Protein AF-A0A8R1E711-F1 (afdb_monomer_lite)

Secondary structure (DSSP, 8-state):
--HHHHHHHHHHHHHHHHSPPPEEETTTTEEESS--SSS-GGGG--SHHHHHHHHHHHHHHHHHHHHHHHHHHHHHHTT--SPPHHHHHHHHHHHHHHHHHHHHHHHHHHHHHS---HHHHHHHHHHHHHHHHHHHHHHHHH-HHHHHHHHHHHS-TTHHHHHHHHHHT--

pLDDT: mean 82.98, std 12.28, range [42.81, 95.25]

Sequence (171 aa):
MSVFMTLLYLYPIHGLFFTKPAVFRPEFMSWFFDPGLGLDSSYYTNLNQPVNNAMLIVITLLLYSYLTLFILRRKVVQNSGKLSKTQKAVLLQASIICFFHSITSFLYVYMQFLYSPQWLRVVAEIGWQTCTGSACVVYLTLNRSLRTQVIKMVFPKSWKIEKRVSQVFII

Foldseek 3Di:
DPPVVVVVVVLVVCVPPPWQFFDQDPVLRATEQQNPPPDPSVVRDTVPLLVVLVVLLVVLVVVLVVVVVVVVVCCVVVVDDDDDLLVVLVNVLSVLLSVLSNLLSVLVSCVHPHDDDNVSRVSSVVSVVCNVCSVVVSCCPRPPVSVVVVCCVVPPCVVVVVVVVVVVVPD

Organism: Caenorhabditis japonica (NCBI:txid281687)

InterPro domains:
  IPR019425 7TM GPCR, serpentine receptor class t (Srt) [PF10321] (3-162)
  IPR019425 7TM GPCR, serpentine receptor class t (Srt) [PTHR23021] (2-161)

Structure (mmCIF, N/CA/C/O backbone):
data_AF-A0A8R1E711-F1
#
_entry.id   AF-A0A8R1E711-F1
#
loop_
_atom_site.group_PDB
_atom_site.id
_atom_site.type_symbol
_atom_site.label_atom_id
_atom_site.label_alt_id
_atom_site.label_comp_id
_atom_site.label_asym_id
_atom_site.label_entity_id
_atom_site.label_seq_id
_atom_site.pdbx_PDB_ins_code
_atom_site.Cartn_x
_atom_site.Cartn_y
_atom_site.Cartn_z
_atom_site.occupancy
_atom_site.B_iso_or_equiv
_atom_site.auth_seq_id
_atom_site.auth_comp_id
_atom_site.auth_asym_id
_atom_site.auth_atom_id
_atom_site.pdbx_PDB_model_num
ATOM 1 N N . MET A 1 1 ? -5.296 25.996 7.019 1.00 60.94 1 MET A N 1
ATOM 2 C CA . MET A 1 1 ? -4.862 24.590 7.194 1.00 60.94 1 MET A CA 1
ATOM 3 C C . MET A 1 1 ? -3.581 24.578 8.001 1.00 60.94 1 MET A C 1
ATOM 5 O O . MET A 1 1 ? -2.755 25.454 7.789 1.00 60.94 1 MET A O 1
ATOM 9 N N . SER A 1 2 ? -3.422 23.644 8.938 1.00 88.06 2 SER A N 1
ATOM 10 C CA . SER A 1 2 ? -2.151 23.465 9.650 1.00 88.06 2 SER A CA 1
ATOM 11 C C . SER A 1 2 ? -1.039 23.070 8.671 1.00 88.06 2 SER A C 1
ATOM 13 O O . SER A 1 2 ? -1.306 22.381 7.688 1.00 88.06 2 SER A O 1
ATOM 15 N N . VAL A 1 3 ? 0.204 23.479 8.951 1.00 88.00 3 VAL A N 1
ATOM 16 C CA . VAL A 1 3 ? 1.390 23.183 8.117 1.00 88.00 3 VAL A CA 1
ATOM 17 C C . VAL A 1 3 ? 1.481 21.692 7.777 1.00 88.00 3 VAL A C 1
ATOM 19 O O . VAL A 1 3 ? 1.705 21.326 6.628 1.00 88.00 3 VAL A O 1
ATOM 22 N N . PHE A 1 4 ? 1.206 20.829 8.756 1.00 85.62 4 PHE A N 1
ATOM 23 C CA . PHE A 1 4 ? 1.156 19.380 8.573 1.00 85.62 4 PHE A CA 1
ATOM 24 C C . PHE A 1 4 ? 0.155 18.939 7.496 1.00 85.62 4 PHE A C 1
ATOM 26 O O . PHE A 1 4 ? 0.494 18.145 6.624 1.00 85.62 4 PHE A O 1
ATOM 33 N N . MET A 1 5 ? -1.065 19.482 7.521 1.00 86.75 5 MET A N 1
ATOM 34 C CA . MET A 1 5 ? -2.083 19.139 6.529 1.00 86.75 5 MET A CA 1
ATOM 35 C C . MET A 1 5 ? -1.658 19.601 5.140 1.00 86.75 5 MET A C 1
ATOM 37 O O . MET A 1 5 ? -1.831 18.859 4.185 1.00 86.75 5 MET A O 1
ATOM 41 N N . THR A 1 6 ? -1.047 20.781 5.020 1.00 90.31 6 THR A N 1
ATOM 42 C CA . THR A 1 6 ? -0.520 21.265 3.738 1.00 90.31 6 THR A CA 1
ATOM 43 C C . THR A 1 6 ? 0.525 20.305 3.161 1.00 90.31 6 THR A C 1
ATOM 45 O O . THR A 1 6 ? 0.440 19.950 1.987 1.00 90.31 6 THR A O 1
ATOM 48 N N . LEU A 1 7 ? 1.458 19.812 3.982 1.00 88.25 7 LEU A N 1
ATOM 49 C CA . LEU A 1 7 ? 2.472 18.842 3.548 1.00 88.25 7 LEU A CA 1
ATOM 50 C C . LEU A 1 7 ? 1.857 17.520 3.058 1.00 88.25 7 LEU A C 1
ATOM 52 O O . LEU A 1 7 ? 2.322 16.971 2.059 1.00 88.25 7 LEU A O 1
ATOM 56 N N . LEU A 1 8 ? 0.784 17.046 3.705 1.00 88.50 8 LEU A N 1
ATOM 57 C CA . LEU A 1 8 ? 0.075 15.830 3.289 1.00 88.50 8 LEU A CA 1
ATOM 58 C C . LEU A 1 8 ? -0.534 15.928 1.887 1.00 88.50 8 LEU A C 1
ATOM 60 O O . LEU A 1 8 ? -0.630 14.907 1.214 1.00 88.50 8 LEU A O 1
ATOM 64 N N . TYR A 1 9 ? -0.936 17.120 1.439 1.00 89.12 9 TYR A N 1
ATOM 65 C CA . TYR A 1 9 ? -1.453 17.311 0.079 1.00 89.12 9 TYR A CA 1
ATOM 66 C C . TYR A 1 9 ? -0.347 17.589 -0.936 1.00 89.12 9 TYR A C 1
ATOM 68 O O . TYR A 1 9 ? -0.412 17.090 -2.056 1.00 89.12 9 TYR A O 1
ATOM 76 N N . LEU A 1 10 ? 0.687 18.346 -0.561 1.00 91.06 10 LEU A N 1
ATOM 77 C CA . LEU A 1 10 ? 1.778 18.679 -1.481 1.00 91.06 10 LEU A CA 1
ATOM 78 C C . LEU A 1 10 ? 2.573 17.443 -1.918 1.00 91.06 10 LEU A C 1
ATOM 80 O O . LEU A 1 10 ? 2.954 17.347 -3.083 1.00 91.06 10 LEU A O 1
ATOM 84 N N . TYR A 1 11 ? 2.787 16.480 -1.019 1.00 88.31 11 TYR A N 1
ATOM 85 C CA . TYR A 1 11 ? 3.542 15.264 -1.323 1.00 88.31 11 TYR A CA 1
ATOM 86 C C . TYR A 1 11 ? 2.937 14.404 -2.461 1.00 88.31 11 TYR A C 1
ATOM 88 O O . TYR A 1 11 ? 3.643 14.132 -3.435 1.00 88.31 11 TYR A O 1
ATOM 96 N N . PRO A 1 12 ? 1.649 14.000 -2.430 1.00 87.25 12 PRO A N 1
ATOM 97 C CA . PRO A 1 12 ? 1.041 13.263 -3.538 1.00 87.25 12 PRO A CA 1
ATOM 98 C C . PRO A 1 12 ? 0.885 14.113 -4.806 1.00 87.25 12 PRO A C 1
ATOM 100 O O . PRO A 1 12 ? 1.032 13.575 -5.900 1.00 87.25 12 PRO A O 1
ATOM 103 N N . ILE A 1 13 ? 0.654 15.430 -4.692 1.00 90.50 13 ILE A N 1
ATOM 104 C CA . ILE A 1 13 ? 0.629 16.343 -5.852 1.00 90.50 13 ILE A CA 1
ATOM 105 C C . ILE A 1 13 ? 1.984 16.331 -6.567 1.00 90.50 13 ILE A C 1
ATOM 107 O O . ILE A 1 13 ? 2.030 16.225 -7.792 1.00 90.50 13 ILE A O 1
ATOM 111 N N . HIS A 1 14 ? 3.085 16.371 -5.811 1.00 89.62 14 HIS A N 1
ATOM 112 C CA . HIS A 1 14 ? 4.423 16.227 -6.376 1.00 89.62 14 HIS A CA 1
ATOM 113 C C . HIS A 1 14 ? 4.560 14.904 -7.150 1.00 89.62 14 HIS A C 1
ATOM 115 O O . HIS A 1 14 ? 4.983 14.901 -8.304 1.00 89.62 14 HIS A O 1
ATOM 121 N N . GLY A 1 15 ? 4.136 13.788 -6.549 1.00 86.88 15 GLY A N 1
ATOM 122 C CA . GLY A 1 15 ? 4.153 12.475 -7.199 1.00 86.88 15 GLY A CA 1
ATOM 123 C C . GLY A 1 15 ? 3.362 12.427 -8.511 1.00 86.88 15 GLY A C 1
ATOM 124 O O . GLY A 1 15 ? 3.853 11.874 -9.492 1.00 86.88 15 GLY A O 1
ATOM 125 N N . LEU A 1 16 ? 2.173 13.034 -8.543 1.00 86.94 16 LEU A N 1
ATOM 126 C CA . LEU A 1 16 ? 1.270 13.009 -9.699 1.00 86.94 16 LEU A CA 1
ATOM 127 C C . LEU A 1 16 ? 1.773 13.832 -10.890 1.00 86.94 16 LEU A C 1
ATOM 129 O O . LEU A 1 16 ? 1.661 13.376 -12.024 1.00 86.94 16 LEU A O 1
ATOM 133 N N . PHE A 1 17 ? 2.292 15.038 -10.650 1.00 89.81 17 PHE A N 1
ATOM 134 C CA . PHE A 1 17 ? 2.624 15.974 -11.733 1.00 89.81 17 PHE A CA 1
ATOM 135 C C . PHE A 1 17 ? 4.111 16.009 -12.097 1.00 89.81 17 PHE A C 1
ATOM 137 O O . PHE A 1 17 ? 4.446 16.392 -13.215 1.00 89.81 17 PHE A O 1
ATOM 144 N N . PHE A 1 18 ? 5.004 15.621 -11.183 1.00 90.00 18 PHE A N 1
ATOM 145 C CA . PHE A 1 18 ? 6.449 15.823 -11.349 1.00 90.00 18 PHE A CA 1
ATOM 146 C C . PHE A 1 18 ? 7.249 14.519 -11.408 1.00 90.00 18 PHE A C 1
ATOM 148 O O . PHE A 1 18 ? 8.477 14.553 -11.474 1.00 90.00 18 PHE A O 1
ATOM 155 N N . THR A 1 19 ? 6.588 13.358 -11.398 1.00 90.12 19 THR A N 1
ATOM 156 C CA . THR A 1 19 ? 7.268 12.058 -11.483 1.00 90.12 19 THR A CA 1
ATOM 157 C C . THR A 1 19 ? 6.667 11.186 -12.582 1.00 90.12 19 THR A C 1
ATOM 159 O O . THR A 1 19 ? 5.502 11.342 -12.941 1.00 90.12 19 THR A O 1
ATOM 162 N N . LYS A 1 20 ? 7.467 10.273 -13.151 1.00 89.69 20 LYS A N 1
ATOM 163 C CA . LYS A 1 20 ? 6.999 9.377 -14.219 1.00 89.69 20 LYS A CA 1
ATOM 164 C C . LYS A 1 20 ? 5.993 8.375 -13.634 1.00 89.69 20 LYS A C 1
ATOM 166 O O . LYS A 1 20 ? 6.351 7.670 -12.686 1.00 89.69 20 LYS A O 1
ATOM 171 N N . PRO A 1 21 ? 4.757 8.295 -14.144 1.00 88.56 21 PRO A N 1
ATOM 172 C CA . PRO A 1 21 ? 3.760 7.401 -13.576 1.00 88.56 21 PRO A CA 1
ATOM 173 C C . PRO A 1 21 ? 4.091 5.941 -13.898 1.00 88.56 21 PRO A C 1
ATOM 175 O O . PRO A 1 21 ? 4.678 5.638 -14.935 1.00 88.56 21 PRO A O 1
ATOM 178 N N . ALA A 1 22 ? 3.664 5.028 -13.026 1.00 89.94 22 ALA A N 1
ATOM 179 C CA . ALA A 1 22 ? 3.496 3.641 -13.431 1.00 89.94 22 ALA A CA 1
ATOM 180 C C . ALA A 1 22 ? 2.290 3.545 -14.375 1.00 89.94 22 ALA A C 1
ATOM 182 O O . ALA A 1 22 ? 1.265 4.196 -14.156 1.00 89.94 22 ALA A O 1
ATOM 183 N N . VAL A 1 23 ? 2.406 2.723 -15.408 1.00 91.62 23 VAL A N 1
ATOM 184 C CA . VAL A 1 23 ? 1.346 2.466 -16.379 1.00 91.62 23 VAL A CA 1
ATOM 185 C C . VAL A 1 23 ? 0.845 1.038 -16.239 1.00 91.62 23 VAL A C 1
ATOM 187 O O . VAL A 1 23 ? 1.584 0.119 -15.878 1.00 91.62 23 VAL A O 1
ATOM 190 N N . PHE A 1 24 ? -0.444 0.847 -16.498 1.00 92.31 24 PHE A N 1
ATOM 191 C CA . PHE A 1 24 ? -1.038 -0.477 -16.458 1.00 92.31 24 PHE A CA 1
ATOM 192 C C . PHE A 1 24 ? -0.603 -1.282 -17.682 1.00 92.31 24 PHE A C 1
ATOM 194 O O . PHE A 1 24 ? -0.782 -0.835 -18.815 1.00 92.31 24 PHE A O 1
ATOM 201 N N . ARG A 1 25 ? -0.066 -2.481 -17.448 1.00 91.62 25 ARG A N 1
ATOM 202 C CA . ARG A 1 25 ? 0.322 -3.422 -18.499 1.00 91.62 25 ARG A CA 1
ATOM 203 C C . ARG A 1 25 ? -0.677 -4.572 -18.591 1.00 91.62 25 ARG A C 1
ATOM 205 O O . ARG A 1 25 ? -0.693 -5.412 -17.685 1.00 91.62 25 ARG A O 1
ATOM 212 N N . PRO A 1 26 ? -1.469 -4.663 -19.675 1.00 90.62 26 PRO A N 1
ATOM 213 C CA . PRO A 1 26 ? -2.455 -5.728 -19.850 1.00 90.62 26 PRO A CA 1
ATOM 214 C C . PRO A 1 26 ? -1.839 -7.129 -19.821 1.00 90.62 26 PRO A C 1
ATOM 216 O O . PRO A 1 26 ? -2.421 -8.039 -19.239 1.00 90.62 26 PRO A O 1
ATOM 219 N N . GLU A 1 27 ? -0.630 -7.297 -20.365 1.00 90.44 27 GLU A N 1
ATOM 220 C CA . GLU A 1 27 ? 0.076 -8.591 -20.385 1.00 90.44 27 GLU A CA 1
ATOM 221 C C . GLU A 1 27 ? 0.326 -9.148 -18.976 1.00 90.44 27 GLU A C 1
ATOM 223 O O . GLU A 1 27 ? 0.415 -10.360 -18.769 1.00 90.44 27 GLU A O 1
ATOM 228 N N . PHE A 1 28 ? 0.466 -8.258 -17.995 1.00 90.94 28 PHE A N 1
ATOM 229 C CA . PHE A 1 28 ? 0.775 -8.606 -16.614 1.00 90.94 28 PHE A CA 1
ATOM 230 C C . PHE A 1 28 ? -0.393 -8.375 -15.659 1.00 90.94 28 PHE A C 1
ATOM 232 O O . PHE A 1 28 ? -0.301 -8.802 -14.506 1.00 90.94 28 PHE A O 1
ATOM 239 N N . MET A 1 29 ? -1.466 -7.736 -16.139 1.00 92.25 29 MET A N 1
ATOM 240 C CA . MET A 1 29 ? -2.619 -7.282 -15.359 1.00 92.25 29 MET A CA 1
ATOM 241 C C . MET A 1 29 ? -2.205 -6.502 -14.103 1.00 92.25 29 MET A C 1
ATOM 243 O O . MET A 1 29 ? -2.780 -6.684 -13.033 1.00 92.25 29 MET A O 1
ATOM 247 N N . SER A 1 30 ? -1.157 -5.682 -14.216 1.00 93.94 30 SER A N 1
ATOM 248 C CA . SER A 1 30 ? -0.572 -4.952 -13.090 1.00 93.94 30 SER A CA 1
ATOM 249 C C . SER A 1 30 ? 0.200 -3.714 -13.566 1.00 93.94 30 SER A C 1
ATOM 251 O O . SER A 1 30 ? 0.337 -3.474 -14.769 1.00 93.94 30 SER A O 1
ATOM 253 N N . TRP A 1 31 ? 0.673 -2.902 -12.623 1.00 92.00 31 TRP A N 1
ATOM 254 C CA . TRP A 1 31 ? 1.245 -1.576 -12.860 1.00 92.00 31 TRP A CA 1
ATOM 255 C C . TRP A 1 31 ? 2.772 -1.602 -12.860 1.00 92.00 31 TRP A C 1
ATOM 257 O O . TRP A 1 31 ? 3.381 -1.917 -11.841 1.00 92.00 31 TRP A O 1
ATOM 267 N N . PHE A 1 32 ? 3.391 -1.201 -13.969 1.00 92.44 32 PHE A N 1
ATOM 268 C CA . PHE A 1 32 ? 4.847 -1.188 -14.141 1.00 92.44 32 PHE A CA 1
ATOM 269 C C . PHE A 1 32 ? 5.341 0.185 -14.597 1.00 92.44 32 PHE A C 1
ATOM 271 O O . PHE A 1 32 ? 4.578 0.966 -15.158 1.00 92.44 32 PHE A O 1
ATOM 278 N N . PHE A 1 33 ? 6.613 0.506 -14.345 1.00 92.12 33 PHE A N 1
ATOM 279 C CA . PHE A 1 33 ? 7.197 1.749 -14.877 1.00 92.12 33 PHE A CA 1
ATOM 280 C C . PHE A 1 33 ? 7.401 1.679 -16.384 1.00 92.12 33 PHE A C 1
ATOM 282 O O . PHE A 1 33 ? 7.040 2.605 -17.101 1.00 92.12 33 PHE A O 1
ATOM 289 N N . ASP A 1 34 ? 7.969 0.572 -16.851 1.00 91.62 34 ASP A N 1
ATOM 290 C CA . ASP A 1 34 ? 8.177 0.325 -18.268 1.00 91.62 34 ASP A CA 1
ATOM 291 C C . ASP A 1 34 ? 6.831 0.056 -18.961 1.00 91.62 34 ASP A C 1
ATOM 293 O O . ASP A 1 34 ? 6.157 -0.907 -18.590 1.00 91.62 34 ASP A O 1
ATOM 297 N N . PRO A 1 35 ? 6.438 0.860 -19.965 1.00 90.81 35 PRO A N 1
ATOM 298 C CA . PRO A 1 35 ? 5.210 0.669 -20.730 1.00 90.81 35 PRO A CA 1
ATOM 299 C C . PRO A 1 35 ? 5.257 -0.507 -21.717 1.00 90.81 35 PRO A C 1
ATOM 301 O O . PRO A 1 35 ? 4.226 -0.841 -22.293 1.00 90.81 35 PRO A O 1
ATOM 304 N N . GLY A 1 36 ? 6.415 -1.136 -21.941 1.00 89.06 36 GLY A N 1
ATOM 305 C CA . GLY A 1 36 ? 6.564 -2.241 -22.890 1.00 89.06 36 GLY A CA 1
ATOM 306 C C . GLY A 1 36 ? 6.665 -1.801 -24.352 1.00 89.06 36 GLY A C 1
ATOM 307 O O . GLY A 1 36 ? 6.310 -2.565 -25.243 1.00 89.06 36 GLY A O 1
ATOM 308 N N . LEU A 1 37 ? 7.163 -0.588 -24.613 1.00 90.06 37 LEU A N 1
ATOM 309 C CA . LEU A 1 37 ? 7.281 -0.016 -25.965 1.00 90.06 37 LEU A CA 1
ATOM 310 C C . LEU A 1 37 ? 8.508 -0.515 -26.755 1.00 90.06 37 LEU A C 1
ATOM 312 O O . LEU A 1 37 ? 8.782 -0.015 -27.842 1.00 90.06 37 LEU A O 1
ATOM 316 N N . GLY A 1 38 ? 9.270 -1.471 -26.212 1.00 86.62 38 GLY A N 1
ATOM 317 C CA . GLY A 1 38 ? 10.486 -2.009 -26.839 1.00 86.62 38 GLY A CA 1
ATOM 318 C C . GLY A 1 38 ? 11.718 -1.100 -26.739 1.00 86.62 38 GLY A C 1
ATOM 319 O O . GLY A 1 38 ? 12.763 -1.427 -27.294 1.00 86.62 38 GLY A O 1
ATOM 320 N N . LEU A 1 39 ? 11.605 0.027 -26.032 1.00 88.62 39 LEU A N 1
ATOM 321 C CA . LEU A 1 39 ? 12.727 0.888 -25.661 1.00 88.62 39 LEU A CA 1
ATOM 322 C C . LEU A 1 39 ? 13.387 0.385 -24.371 1.00 88.62 39 LEU A C 1
ATOM 324 O O . LEU A 1 39 ? 12.821 -0.441 -23.656 1.00 88.62 39 LEU A O 1
ATOM 328 N N . ASP A 1 40 ? 14.583 0.892 -24.066 1.00 87.50 40 ASP A N 1
ATOM 329 C CA . ASP A 1 40 ? 15.262 0.549 -22.817 1.00 87.50 40 ASP A CA 1
ATOM 330 C C . ASP A 1 40 ? 14.403 0.958 -21.604 1.00 87.50 40 ASP A C 1
ATOM 332 O O . ASP A 1 40 ? 13.973 2.106 -21.459 1.00 87.50 40 ASP A O 1
ATOM 336 N N . SER A 1 41 ? 14.160 -0.007 -20.719 1.00 84.81 41 SER A N 1
ATOM 337 C CA . SER A 1 41 ? 13.364 0.140 -19.501 1.00 84.81 41 SER A CA 1
ATOM 338 C C . SER A 1 41 ? 13.907 1.247 -18.584 1.00 84.81 41 SER A C 1
ATOM 340 O O . SER A 1 41 ? 13.141 1.919 -17.883 1.00 84.81 41 SER A O 1
ATOM 342 N N . SER A 1 42 ? 15.220 1.515 -18.646 1.00 85.81 42 SER A N 1
ATOM 343 C CA . SER A 1 42 ? 15.886 2.568 -17.867 1.00 85.81 42 SER A CA 1
ATOM 344 C C . SER A 1 42 ? 15.257 3.957 -18.071 1.00 85.81 42 SER A C 1
ATOM 346 O O . SER A 1 42 ? 15.118 4.714 -17.102 1.00 85.81 42 SER A O 1
ATOM 348 N N . TYR A 1 43 ? 14.761 4.262 -19.279 1.00 87.94 43 TYR A N 1
ATOM 349 C CA . TYR A 1 43 ? 14.116 5.539 -19.605 1.00 87.94 43 TYR A CA 1
ATOM 350 C C . TYR A 1 43 ? 12.838 5.799 -18.808 1.00 87.94 43 TYR A C 1
ATOM 352 O O . TYR A 1 43 ? 12.480 6.961 -18.587 1.00 87.94 43 TYR A O 1
ATOM 360 N N . TYR A 1 44 ? 12.170 4.753 -18.332 1.00 87.56 44 TYR A N 1
ATOM 361 C CA . TYR A 1 44 ? 10.880 4.859 -17.652 1.00 87.56 44 TYR A CA 1
ATOM 362 C C . TYR A 1 44 ? 10.982 4.742 -16.134 1.00 87.56 44 TYR A C 1
ATOM 364 O O . TYR A 1 44 ? 10.022 5.048 -15.430 1.00 87.56 44 TYR A O 1
ATOM 372 N N . THR A 1 45 ? 12.153 4.369 -15.613 1.00 84.19 45 THR A N 1
ATOM 373 C CA . THR A 1 45 ? 12.350 4.179 -14.173 1.00 84.19 45 THR A CA 1
ATOM 374 C C . THR A 1 45 ? 12.028 5.441 -13.363 1.00 84.19 45 THR A C 1
ATOM 376 O O . THR A 1 45 ? 12.422 6.563 -13.706 1.00 84.19 45 THR A O 1
ATOM 379 N N . ASN A 1 46 ? 11.297 5.245 -12.262 1.00 86.81 46 ASN A N 1
ATOM 380 C CA . ASN A 1 46 ? 10.975 6.273 -11.278 1.00 86.81 46 ASN A CA 1
ATOM 381 C C . ASN A 1 46 ? 11.256 5.745 -9.871 1.00 86.81 46 ASN A C 1
ATOM 383 O O . ASN A 1 46 ? 10.510 4.921 -9.350 1.00 86.81 46 ASN A O 1
ATOM 387 N N . LEU A 1 47 ? 12.306 6.254 -9.228 1.00 88.31 47 LEU A N 1
ATOM 388 C CA . LEU A 1 47 ? 12.673 5.837 -7.873 1.00 88.31 47 LEU A CA 1
ATOM 389 C C . LEU A 1 47 ? 11.768 6.431 -6.784 1.00 88.31 47 LEU A C 1
ATOM 391 O O . LEU A 1 47 ? 11.778 5.929 -5.663 1.00 88.31 47 LEU A O 1
ATOM 395 N N . ASN A 1 48 ? 10.937 7.432 -7.090 1.00 88.75 48 ASN A N 1
ATOM 396 C CA . ASN A 1 48 ? 10.067 8.043 -6.084 1.00 88.75 48 ASN A CA 1
ATOM 397 C C . ASN A 1 48 ? 9.043 7.048 -5.525 1.00 88.75 48 ASN A C 1
ATOM 399 O O . ASN A 1 48 ? 8.873 6.971 -4.310 1.00 88.75 48 ASN A O 1
ATOM 403 N N . GLN A 1 49 ? 8.381 6.263 -6.382 1.00 88.25 49 GLN A N 1
ATOM 404 C CA . GLN A 1 49 ? 7.379 5.299 -5.919 1.00 88.25 49 GLN A CA 1
ATOM 405 C C . GLN A 1 49 ? 8.013 4.155 -5.102 1.00 88.25 49 GLN A C 1
ATOM 407 O O . GLN A 1 49 ? 7.497 3.877 -4.017 1.00 88.25 49 GLN A O 1
ATOM 412 N N . PRO A 1 50 ? 9.115 3.502 -5.527 1.00 90.81 50 PRO A N 1
ATOM 413 C CA . PRO A 1 50 ? 9.735 2.452 -4.731 1.00 90.81 50 PRO A CA 1
ATOM 414 C C . PRO A 1 50 ? 10.269 2.964 -3.395 1.00 90.81 50 PRO A C 1
ATOM 416 O O . PRO A 1 50 ? 10.083 2.298 -2.380 1.00 90.81 50 PRO A O 1
ATOM 419 N N . VAL A 1 51 ? 10.855 4.167 -3.367 1.00 91.12 51 VAL A N 1
ATOM 420 C CA . VAL A 1 51 ? 11.298 4.809 -2.121 1.00 91.12 51 VAL A CA 1
ATOM 421 C C . VAL A 1 51 ? 10.107 5.115 -1.212 1.00 91.12 51 VAL A C 1
ATOM 423 O O . VAL A 1 51 ? 10.155 4.786 -0.029 1.00 91.12 51 VAL A O 1
ATOM 426 N N . ASN A 1 52 ? 9.011 5.666 -1.744 1.00 90.38 52 ASN A N 1
ATOM 427 C CA . ASN A 1 52 ? 7.779 5.883 -0.981 1.00 90.38 52 ASN A CA 1
ATOM 428 C C . ASN A 1 52 ? 7.243 4.576 -0.379 1.00 90.38 52 ASN A C 1
ATOM 430 O O . ASN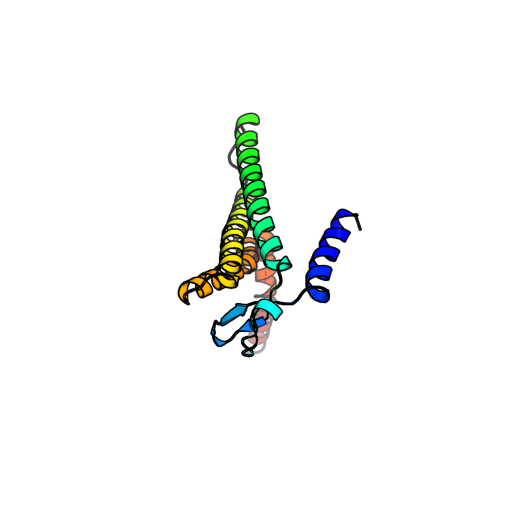 A 1 52 ? 6.968 4.511 0.818 1.00 90.38 52 ASN A O 1
ATOM 434 N N . ASN A 1 53 ? 7.148 3.518 -1.185 1.00 92.25 53 ASN A N 1
ATOM 435 C CA . ASN A 1 53 ? 6.683 2.210 -0.733 1.00 92.25 53 ASN A CA 1
ATOM 436 C C . ASN A 1 53 ? 7.614 1.608 0.333 1.00 92.25 53 ASN A C 1
ATOM 438 O O . ASN A 1 53 ? 7.131 1.063 1.323 1.00 92.25 53 ASN A O 1
ATOM 442 N N . ALA A 1 54 ? 8.933 1.747 0.183 1.00 91.69 54 ALA A N 1
ATOM 443 C CA . ALA A 1 54 ? 9.905 1.289 1.173 1.00 91.69 54 ALA A CA 1
ATOM 444 C C . ALA A 1 54 ? 9.791 2.057 2.501 1.00 91.69 54 ALA A C 1
ATOM 446 O O . ALA A 1 54 ? 9.720 1.442 3.567 1.00 91.69 54 ALA A O 1
ATOM 447 N N . MET A 1 55 ? 9.701 3.392 2.451 1.00 91.12 55 MET A N 1
ATOM 448 C CA . MET A 1 55 ? 9.470 4.222 3.640 1.00 91.12 55 MET A CA 1
ATOM 449 C C . MET A 1 55 ? 8.171 3.833 4.341 1.00 91.12 55 MET A C 1
ATOM 451 O O . MET A 1 55 ? 8.127 3.740 5.567 1.00 91.12 55 MET A O 1
ATOM 455 N N . LEU A 1 56 ? 7.121 3.557 3.570 1.00 89.88 56 LEU A N 1
ATOM 456 C CA . LEU A 1 56 ? 5.828 3.167 4.103 1.00 89.88 56 LEU A CA 1
ATOM 457 C C . LEU A 1 56 ? 5.888 1.837 4.858 1.00 89.88 56 LEU A C 1
ATOM 459 O O . LEU A 1 56 ? 5.317 1.745 5.943 1.00 89.88 56 LEU A O 1
ATOM 463 N N . ILE A 1 57 ? 6.618 0.838 4.350 1.00 91.69 57 ILE A N 1
ATOM 464 C CA . ILE A 1 57 ? 6.859 -0.429 5.064 1.00 91.69 57 ILE A CA 1
ATOM 465 C C . ILE A 1 57 ? 7.515 -0.155 6.421 1.00 91.69 57 ILE A C 1
ATOM 467 O O . ILE A 1 57 ? 7.031 -0.630 7.448 1.00 91.69 57 ILE A O 1
ATOM 471 N N . VAL A 1 58 ? 8.574 0.658 6.448 1.00 91.38 58 VAL A N 1
ATOM 472 C CA . VAL A 1 58 ? 9.295 0.987 7.688 1.00 91.38 58 VAL A CA 1
ATOM 473 C C . VAL A 1 58 ? 8.384 1.719 8.676 1.00 91.38 58 VAL A C 1
ATOM 475 O O . VAL A 1 58 ? 8.268 1.319 9.835 1.00 91.38 58 VAL A O 1
ATOM 478 N N . ILE A 1 59 ? 7.690 2.763 8.221 1.00 90.50 59 ILE A N 1
ATOM 479 C CA . ILE A 1 59 ? 6.808 3.585 9.058 1.00 90.50 59 ILE A CA 1
ATOM 480 C C . ILE A 1 59 ? 5.648 2.754 9.615 1.00 90.50 59 ILE A C 1
ATOM 482 O O . ILE A 1 59 ? 5.347 2.847 10.805 1.00 90.50 59 ILE A O 1
ATOM 486 N N . THR A 1 60 ? 5.008 1.922 8.791 1.00 89.25 60 THR A N 1
ATOM 487 C CA . THR A 1 60 ? 3.876 1.082 9.219 1.00 89.25 60 THR A CA 1
ATOM 488 C C . THR A 1 60 ? 4.300 0.031 10.240 1.00 89.25 60 THR A C 1
ATOM 490 O O . THR A 1 60 ? 3.608 -0.133 11.248 1.00 89.25 60 THR A O 1
ATOM 493 N N . LEU A 1 61 ? 5.458 -0.611 10.055 1.00 88.31 61 LEU A N 1
ATOM 494 C CA . LEU A 1 61 ? 6.021 -1.544 11.034 1.00 88.31 61 LEU A CA 1
ATOM 495 C C . LEU A 1 61 ? 6.321 -0.851 12.368 1.00 88.31 61 LEU A C 1
ATOM 497 O O . LEU A 1 61 ? 5.918 -1.353 13.421 1.00 88.31 61 LEU A O 1
ATOM 501 N N . LEU A 1 62 ? 6.974 0.315 12.343 1.00 89.62 62 LEU A N 1
ATOM 502 C CA . LEU A 1 62 ? 7.298 1.075 13.555 1.00 89.62 62 LEU A CA 1
ATOM 503 C C . LEU A 1 62 ? 6.038 1.541 14.289 1.00 89.62 62 LEU A C 1
ATOM 505 O O . LEU A 1 62 ? 5.913 1.323 15.495 1.00 89.62 62 LEU A O 1
ATOM 509 N N . LEU A 1 63 ? 5.083 2.136 13.571 1.00 87.38 63 LEU A N 1
ATOM 510 C CA . LEU A 1 63 ? 3.825 2.615 14.146 1.00 87.38 63 LEU A CA 1
ATOM 511 C C . LEU A 1 63 ? 3.009 1.474 14.748 1.00 87.38 63 LEU A C 1
ATOM 513 O O . LEU A 1 63 ? 2.494 1.614 15.856 1.00 87.38 63 LEU A O 1
ATOM 517 N N . TYR A 1 64 ? 2.904 0.340 14.055 1.00 84.00 64 TYR A N 1
ATOM 518 C CA . TYR A 1 64 ? 2.152 -0.808 14.553 1.00 84.00 64 TYR A CA 1
ATOM 519 C C . TYR A 1 64 ? 2.806 -1.435 15.791 1.00 84.00 64 TYR A C 1
ATOM 521 O O . TYR A 1 64 ? 2.122 -1.726 16.781 1.00 84.00 64 TYR A O 1
ATOM 529 N N . SER A 1 65 ? 4.135 -1.573 15.771 1.00 85.44 65 SER A N 1
ATOM 530 C CA . SER A 1 65 ? 4.919 -2.042 16.918 1.00 85.44 65 SER A CA 1
ATOM 531 C C . SER A 1 65 ? 4.726 -1.115 18.119 1.00 85.44 65 SER A C 1
ATOM 533 O O . SER A 1 65 ? 4.392 -1.570 19.214 1.00 85.44 65 SER A O 1
ATOM 535 N N . TYR A 1 66 ? 4.840 0.197 17.901 1.00 89.19 66 TYR A N 1
ATOM 536 C CA . TYR A 1 66 ? 4.612 1.215 18.923 1.00 89.19 66 TYR A CA 1
ATOM 537 C C . TYR A 1 66 ? 3.193 1.149 19.495 1.00 89.19 66 TYR A C 1
ATOM 539 O O . TYR A 1 66 ? 3.023 1.099 20.713 1.00 89.19 66 TYR A O 1
ATOM 547 N N . LEU A 1 67 ? 2.171 1.107 18.638 1.00 85.62 67 LEU A N 1
ATOM 548 C CA . LEU A 1 67 ? 0.767 1.086 19.048 1.00 85.62 67 LEU A CA 1
ATOM 549 C C . LEU A 1 67 ? 0.450 -0.161 19.885 1.00 85.62 67 LEU A C 1
ATOM 551 O O . LEU A 1 67 ? -0.209 -0.069 20.923 1.00 85.62 67 LEU A O 1
ATOM 555 N N . THR A 1 68 ? 0.961 -1.320 19.467 1.00 82.31 68 THR A N 1
ATOM 556 C CA . THR A 1 68 ? 0.782 -2.585 20.186 1.00 82.31 68 THR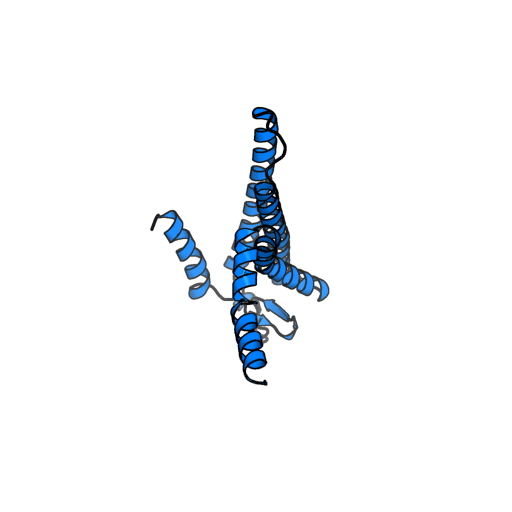 A CA 1
ATOM 557 C C . THR A 1 68 ? 1.441 -2.525 21.562 1.00 82.31 68 THR A C 1
ATOM 559 O O . THR A 1 68 ? 0.790 -2.814 22.570 1.00 82.31 68 THR A O 1
ATOM 562 N N . LEU A 1 69 ? 2.694 -2.070 21.636 1.00 87.31 69 LEU A N 1
ATOM 563 C CA . LEU A 1 69 ? 3.408 -1.896 22.903 1.00 87.31 69 LEU A CA 1
ATOM 564 C C . LEU A 1 69 ? 2.717 -0.881 23.818 1.00 87.31 69 LEU A C 1
ATOM 566 O O . LEU A 1 69 ? 2.581 -1.122 25.016 1.00 87.31 69 LEU A O 1
ATOM 570 N N . PHE A 1 70 ? 2.236 0.232 23.269 1.00 86.12 70 PHE A N 1
ATOM 571 C CA . PHE A 1 70 ? 1.511 1.256 24.014 1.00 86.12 70 PHE A CA 1
ATOM 572 C C . PHE A 1 70 ? 0.222 0.706 24.639 1.00 86.12 70 PHE A C 1
ATOM 574 O O . PHE A 1 70 ? -0.052 0.948 25.817 1.00 86.12 70 PHE A O 1
ATOM 581 N N . ILE A 1 71 ? -0.549 -0.085 23.888 1.00 82.94 71 ILE A N 1
ATOM 582 C CA . ILE A 1 71 ? -1.771 -0.728 24.388 1.00 82.94 71 ILE A CA 1
ATOM 583 C C . ILE A 1 71 ? -1.448 -1.763 25.473 1.00 82.94 71 ILE A C 1
ATOM 585 O O . ILE A 1 71 ? -2.143 -1.813 26.491 1.00 82.94 71 ILE A O 1
ATOM 589 N N . LEU A 1 72 ? -0.398 -2.569 25.289 1.00 82.19 72 LEU A N 1
ATOM 590 C CA . LEU A 1 72 ? 0.050 -3.541 26.292 1.00 82.19 72 LEU A CA 1
ATOM 591 C C . LEU A 1 72 ? 0.496 -2.847 27.584 1.00 82.19 72 LEU A C 1
ATOM 593 O O . LEU A 1 72 ? 0.035 -3.216 28.664 1.00 82.19 72 LEU A O 1
ATOM 597 N N . ARG A 1 73 ? 1.309 -1.790 27.482 1.00 84.25 73 ARG A N 1
ATOM 598 C CA . ARG A 1 73 ? 1.752 -0.994 28.637 1.00 84.25 73 ARG A CA 1
ATOM 599 C C . ARG A 1 73 ? 0.578 -0.362 29.378 1.00 84.25 73 ARG A C 1
ATOM 601 O O . ARG A 1 73 ? 0.526 -0.439 30.600 1.00 84.25 73 ARG A O 1
ATOM 608 N N . ARG A 1 74 ? -0.399 0.210 28.666 1.00 81.31 74 ARG A N 1
ATOM 609 C CA . ARG A 1 74 ? -1.592 0.797 29.302 1.00 81.31 74 ARG A CA 1
ATOM 610 C C . ARG A 1 74 ? -2.445 -0.228 30.046 1.00 81.31 74 ARG A C 1
ATOM 612 O O . ARG A 1 74 ? -2.962 0.102 31.112 1.00 81.31 74 ARG A O 1
ATOM 619 N N . LYS A 1 75 ? -2.559 -1.459 29.538 1.00 76.50 75 LYS A N 1
ATOM 620 C CA . LYS A 1 75 ? -3.243 -2.545 30.261 1.00 76.50 75 LYS A CA 1
ATOM 621 C C . LYS A 1 75 ? -2.553 -2.871 31.582 1.00 76.50 75 LYS A C 1
ATOM 623 O O . LYS A 1 75 ? -3.234 -2.957 32.596 1.00 76.50 75 LYS A O 1
ATOM 628 N N . VAL A 1 76 ? -1.225 -3.013 31.556 1.00 78.25 76 VAL A N 1
ATOM 629 C CA . VAL A 1 76 ? -0.421 -3.326 32.749 1.00 78.25 76 VAL A CA 1
ATOM 630 C C . VAL A 1 76 ? -0.508 -2.194 33.775 1.00 78.25 76 VAL A C 1
ATOM 632 O O . VAL A 1 76 ? -0.806 -2.449 34.935 1.00 78.25 76 VAL A O 1
ATOM 635 N N . VAL A 1 77 ? -0.312 -0.942 33.348 1.00 79.69 77 VAL A N 1
ATOM 636 C CA . VAL A 1 77 ? -0.270 0.221 34.254 1.00 79.69 77 VAL A CA 1
ATOM 637 C C . VAL A 1 77 ? -1.632 0.533 34.872 1.00 79.69 77 VAL A C 1
ATOM 639 O O . VAL A 1 77 ? -1.706 0.838 36.055 1.00 79.69 77 VAL A O 1
ATOM 642 N N . GLN A 1 78 ? -2.718 0.485 34.096 1.00 75.69 78 GLN A N 1
ATOM 643 C CA . GLN A 1 78 ? -4.033 0.900 34.599 1.00 75.69 78 GLN A CA 1
ATOM 644 C C . GLN A 1 78 ? -4.839 -0.231 35.247 1.00 75.69 78 GLN A C 1
ATOM 646 O O . GLN A 1 78 ? -6.007 -0.016 35.561 1.00 75.69 78 GLN A O 1
ATOM 651 N N . ASN A 1 79 ? -4.260 -1.435 35.375 1.00 68.75 79 ASN A N 1
ATOM 652 C CA . ASN A 1 79 ? -4.959 -2.673 35.750 1.00 68.75 79 ASN A CA 1
ATOM 653 C C . ASN A 1 79 ? -6.331 -2.795 35.048 1.00 68.75 79 ASN A C 1
ATOM 655 O O . ASN A 1 79 ? -7.337 -3.230 35.610 1.00 68.75 79 ASN A O 1
ATOM 659 N N . SER A 1 80 ? -6.387 -2.267 33.822 1.00 60.47 80 SER A N 1
ATOM 660 C CA . SER A 1 80 ? -7.634 -1.916 33.162 1.00 60.47 80 SER A CA 1
ATOM 661 C C . SER A 1 80 ? -8.171 -3.150 32.457 1.00 60.47 80 SER A C 1
ATOM 663 O O . SER A 1 80 ? -7.437 -3.882 31.787 1.00 60.47 80 SER A O 1
ATOM 665 N N . GLY A 1 81 ? -9.468 -3.405 32.642 1.00 68.62 81 GLY A N 1
ATOM 666 C CA . GLY A 1 81 ? -10.160 -4.550 32.060 1.00 68.62 81 GLY A CA 1
ATOM 667 C C . GLY A 1 81 ? -10.097 -4.606 30.524 1.00 68.62 81 GLY A C 1
ATOM 668 O O . GLY A 1 81 ? -9.468 -3.798 29.840 1.00 68.62 81 GLY A O 1
ATOM 669 N N . LYS A 1 82 ? -10.769 -5.604 29.940 1.00 71.44 82 LYS A N 1
ATOM 670 C CA . LYS A 1 82 ? -10.764 -5.869 28.487 1.00 71.44 82 LYS A CA 1
ATOM 671 C C . LYS A 1 82 ? -11.079 -4.594 27.672 1.00 71.44 82 LYS A C 1
ATOM 673 O O . LYS A 1 82 ? -12.067 -3.923 27.942 1.00 71.44 82 LYS A O 1
ATOM 678 N N . LEU A 1 83 ? -10.292 -4.335 26.615 1.00 74.62 83 LEU A N 1
ATOM 679 C CA . LEU A 1 83 ? -10.552 -3.280 25.613 1.00 74.62 83 LEU A CA 1
ATOM 680 C C . LEU A 1 83 ? -12.016 -3.293 25.144 1.00 74.62 83 LEU A C 1
ATOM 682 O O . LEU A 1 83 ? -12.587 -4.377 24.947 1.00 74.62 83 LEU A O 1
ATOM 686 N N . SER A 1 84 ? -12.584 -2.109 24.891 1.00 80.69 84 SER A N 1
ATOM 687 C CA . SER A 1 84 ? -13.951 -2.001 24.376 1.00 80.69 84 SER A CA 1
ATOM 688 C C . SER A 1 84 ? -14.077 -2.695 23.016 1.00 80.69 84 SER A C 1
ATOM 690 O O . SER A 1 84 ? -13.107 -2.818 22.261 1.00 80.69 84 SER A O 1
ATOM 692 N N . LYS A 1 85 ? -15.286 -3.161 22.679 1.00 77.12 85 LYS A N 1
ATOM 693 C CA . LYS A 1 85 ? -15.550 -3.817 21.385 1.00 77.12 85 LYS A CA 1
ATOM 694 C C . LYS A 1 85 ? -15.135 -2.919 20.212 1.00 77.12 85 LYS A C 1
ATOM 696 O O . LYS A 1 85 ? -14.492 -3.394 19.283 1.00 77.12 85 LYS A O 1
ATOM 701 N N . THR A 1 86 ? -15.422 -1.622 20.312 1.00 76.56 86 THR A N 1
ATOM 702 C CA . THR A 1 86 ? -15.056 -0.614 19.310 1.00 76.56 86 THR A CA 1
ATOM 703 C C . THR A 1 86 ? -13.545 -0.416 19.207 1.00 76.56 86 THR A C 1
ATOM 705 O O . THR A 1 86 ? -13.013 -0.373 18.105 1.00 76.56 86 THR A O 1
ATOM 708 N N . GLN A 1 87 ? -12.825 -0.354 20.330 1.00 78.56 87 GLN A N 1
ATOM 709 C CA . GLN A 1 87 ? -11.363 -0.219 20.306 1.00 78.56 87 GLN A CA 1
ATOM 710 C C . GLN A 1 87 ? -10.690 -1.433 19.660 1.00 78.56 87 GLN A C 1
ATOM 712 O O . GLN A 1 87 ? -9.789 -1.268 18.845 1.00 78.56 87 GLN A O 1
ATOM 717 N N . LYS A 1 88 ? -11.148 -2.650 19.984 1.00 78.69 88 LYS A N 1
ATOM 718 C CA . LYS A 1 88 ? -10.641 -3.883 19.358 1.00 78.69 88 LYS A CA 1
ATOM 719 C C . LYS A 1 88 ? -10.910 -3.911 17.856 1.00 78.69 88 LYS A C 1
ATOM 721 O O . LYS A 1 88 ? -10.034 -4.304 17.100 1.00 78.69 88 LYS A O 1
ATOM 726 N N . ALA A 1 89 ? -12.101 -3.483 17.446 1.00 79.56 89 ALA A N 1
ATOM 727 C CA . ALA A 1 89 ? -12.501 -3.390 16.048 1.00 79.56 89 ALA A CA 1
ATOM 728 C C . ALA A 1 89 ? -11.592 -2.448 15.245 1.00 79.56 89 ALA A C 1
ATOM 730 O O . ALA A 1 89 ? -11.038 -2.853 14.228 1.00 79.56 89 ALA A O 1
ATOM 731 N N . VAL A 1 90 ? -11.396 -1.221 15.736 1.00 80.19 90 VAL A N 1
ATOM 732 C CA . VAL A 1 90 ? -10.540 -0.215 15.084 1.00 80.19 90 VAL A CA 1
ATOM 733 C C . VAL A 1 90 ? -9.081 -0.669 15.054 1.00 80.19 90 VAL A C 1
ATOM 735 O O . VAL A 1 90 ? -8.408 -0.517 14.038 1.00 80.19 90 VAL A O 1
ATOM 738 N N . LEU A 1 91 ? -8.597 -1.276 16.141 1.00 81.19 91 LEU A N 1
ATOM 739 C CA . LEU A 1 91 ? -7.246 -1.826 16.194 1.00 81.19 91 LEU A CA 1
ATOM 740 C C . LEU A 1 91 ? -7.057 -2.943 15.163 1.00 81.19 91 LEU A C 1
ATOM 742 O O . LEU A 1 91 ? -6.099 -2.905 14.398 1.00 81.19 91 LEU A O 1
ATOM 746 N N . LEU A 1 92 ? -7.973 -3.915 15.114 1.00 79.44 92 LEU A N 1
ATOM 747 C CA . LEU A 1 92 ? -7.917 -5.024 14.161 1.00 79.44 92 LEU A CA 1
ATOM 748 C C . LEU A 1 92 ? -7.979 -4.521 12.713 1.00 79.44 92 LEU A C 1
ATOM 750 O O . LEU A 1 92 ? -7.210 -4.985 11.880 1.00 79.44 92 LEU A O 1
ATOM 754 N N . GLN A 1 93 ? -8.831 -3.535 12.429 1.00 83.94 93 GLN A N 1
ATOM 755 C CA . GLN A 1 93 ? -8.912 -2.890 11.118 1.00 83.94 93 GLN A CA 1
ATOM 756 C C . GLN A 1 93 ? -7.579 -2.284 10.697 1.00 83.94 93 GLN A C 1
ATOM 758 O O . GLN A 1 93 ? -7.074 -2.602 9.624 1.00 83.94 93 GLN A O 1
ATOM 763 N N . ALA A 1 94 ? -7.013 -1.421 11.543 1.00 83.44 94 ALA A N 1
ATOM 764 C CA . ALA A 1 94 ? -5.737 -0.780 11.263 1.00 83.44 94 ALA A CA 1
ATOM 765 C C . ALA A 1 94 ? -4.623 -1.824 11.094 1.00 83.44 94 ALA A C 1
ATOM 767 O O . ALA A 1 94 ? -3.789 -1.684 10.208 1.00 83.44 94 ALA A O 1
ATOM 768 N N . SER A 1 95 ? -4.656 -2.903 11.883 1.00 83.31 95 SER A N 1
ATOM 769 C CA . SER A 1 95 ? -3.698 -4.013 11.785 1.00 83.31 95 SER A CA 1
ATOM 770 C C . SER A 1 95 ? -3.782 -4.718 10.432 1.00 83.31 95 SER A C 1
ATOM 772 O O . SER A 1 95 ? -2.758 -4.918 9.787 1.00 83.31 95 SER A O 1
ATOM 774 N N . ILE A 1 96 ? -4.996 -5.062 9.987 1.00 83.88 96 ILE A N 1
ATOM 775 C CA . ILE A 1 96 ? -5.240 -5.715 8.694 1.00 83.88 96 ILE A CA 1
ATOM 776 C C . ILE A 1 96 ? -4.785 -4.802 7.552 1.00 83.88 96 ILE A C 1
ATOM 778 O O . ILE A 1 96 ? -4.028 -5.248 6.694 1.00 83.88 96 ILE A O 1
ATOM 782 N N . ILE A 1 97 ? -5.191 -3.526 7.569 1.00 87.44 97 ILE A N 1
ATOM 783 C CA . ILE A 1 97 ? -4.792 -2.543 6.552 1.00 87.44 97 ILE A CA 1
ATOM 784 C C . ILE A 1 97 ? -3.272 -2.452 6.484 1.00 87.44 97 ILE A C 1
ATOM 786 O O . ILE A 1 97 ? -2.710 -2.679 5.422 1.00 87.44 97 ILE A O 1
ATOM 790 N N . CYS A 1 98 ? -2.603 -2.166 7.603 1.00 88.38 98 CYS A N 1
ATOM 791 C CA . CYS A 1 98 ? -1.153 -2.001 7.620 1.00 88.38 98 CYS A CA 1
ATOM 792 C C . CYS A 1 98 ? -0.430 -3.270 7.161 1.00 88.38 98 CYS A C 1
ATOM 794 O O . CYS A 1 98 ? 0.476 -3.172 6.347 1.00 88.38 98 CYS A O 1
ATOM 796 N N . PHE A 1 99 ? -0.853 -4.452 7.617 1.00 87.44 99 PHE A N 1
ATOM 797 C CA . PHE A 1 99 ? -0.235 -5.723 7.237 1.00 87.44 99 PHE A CA 1
ATOM 798 C C . PHE A 1 99 ? -0.294 -5.977 5.727 1.00 87.44 99 PHE A C 1
ATOM 800 O O . PHE A 1 99 ? 0.742 -6.182 5.091 1.00 87.44 99 PHE A O 1
ATOM 807 N N . PHE A 1 100 ? -1.494 -5.920 5.137 1.00 89.38 100 PHE A N 1
ATOM 808 C CA . PHE A 1 100 ? -1.642 -6.109 3.695 1.00 89.38 100 PHE A CA 1
ATOM 809 C C . PHE A 1 100 ? -0.946 -4.996 2.915 1.00 89.38 100 PHE A C 1
ATOM 811 O O . PHE A 1 100 ? -0.383 -5.269 1.856 1.00 89.38 100 PHE A O 1
ATOM 818 N N . HIS A 1 101 ? -0.921 -3.769 3.438 1.00 89.88 101 HIS A N 1
ATOM 819 C CA . HIS A 1 101 ? -0.294 -2.645 2.758 1.00 89.88 101 HIS A CA 1
ATOM 820 C C . HIS A 1 101 ? 1.225 -2.791 2.736 1.00 89.88 101 HIS A C 1
ATOM 822 O O . HIS A 1 101 ? 1.816 -2.635 1.676 1.00 89.88 101 HIS A O 1
ATOM 828 N N . SER A 1 102 ? 1.857 -3.185 3.847 1.00 91.19 102 SER A N 1
ATOM 829 C CA . SER A 1 102 ? 3.297 -3.459 3.885 1.00 91.19 102 SER A CA 1
ATOM 830 C C . SER A 1 102 ? 3.681 -4.592 2.926 1.00 91.19 102 SER A C 1
ATOM 832 O O . SER A 1 102 ? 4.647 -4.449 2.178 1.00 91.19 102 SER A O 1
ATOM 834 N N . ILE A 1 103 ? 2.913 -5.692 2.899 1.00 91.56 103 ILE A N 1
ATOM 835 C CA . ILE A 1 103 ? 3.144 -6.805 1.959 1.00 91.56 103 ILE A CA 1
ATOM 836 C C . ILE A 1 103 ? 3.018 -6.320 0.517 1.00 91.56 103 ILE A C 1
ATOM 838 O O . ILE A 1 103 ? 3.900 -6.563 -0.300 1.00 91.56 103 ILE A O 1
ATOM 842 N N . THR A 1 104 ? 1.944 -5.600 0.212 1.00 93.25 104 THR A N 1
ATOM 843 C CA . THR A 1 104 ? 1.688 -5.054 -1.123 1.00 93.25 104 THR A CA 1
ATOM 844 C C . THR A 1 104 ? 2.817 -4.119 -1.545 1.00 93.25 104 THR A C 1
ATOM 846 O O . THR A 1 104 ? 3.413 -4.321 -2.596 1.00 93.25 104 THR A O 1
ATOM 849 N N . SER A 1 105 ? 3.184 -3.143 -0.710 1.00 93.81 105 SER A N 1
ATOM 850 C CA . SER A 1 105 ? 4.290 -2.220 -0.974 1.00 93.81 105 SER A CA 1
ATOM 851 C C . SER A 1 105 ? 5.594 -2.961 -1.264 1.00 93.81 105 SER A C 1
ATOM 853 O O . SER A 1 105 ? 6.294 -2.587 -2.204 1.00 93.81 105 SER A O 1
ATOM 855 N N . PHE A 1 106 ? 5.899 -4.024 -0.513 1.00 93.69 106 PHE A N 1
ATOM 856 C CA . PHE A 1 106 ? 7.082 -4.849 -0.752 1.00 93.69 106 PHE A CA 1
ATOM 857 C C . PHE A 1 106 ? 7.013 -5.559 -2.107 1.00 93.69 106 PHE A C 1
ATOM 859 O O . PHE A 1 106 ? 7.959 -5.472 -2.887 1.00 93.69 106 PHE A O 1
ATOM 866 N N . LEU A 1 107 ? 5.890 -6.211 -2.416 1.00 95.25 107 LEU A N 1
ATOM 867 C CA . LEU A 1 107 ? 5.700 -6.923 -3.680 1.00 95.25 107 LEU A CA 1
ATOM 868 C C . LEU A 1 107 ? 5.766 -5.984 -4.892 1.00 95.25 107 LEU A C 1
ATOM 870 O O . LEU A 1 107 ? 6.393 -6.331 -5.890 1.00 95.25 107 LEU A O 1
ATOM 874 N N . TYR A 1 108 ? 5.200 -4.779 -4.789 1.00 92.81 108 TYR A N 1
ATOM 875 C CA . TYR A 1 108 ? 5.300 -3.763 -5.839 1.00 92.81 108 TYR A CA 1
ATOM 876 C C . TYR A 1 108 ? 6.731 -3.251 -6.020 1.00 92.81 108 TYR A C 1
ATOM 878 O O . TYR A 1 108 ? 7.133 -2.985 -7.144 1.00 92.81 108 TYR A O 1
ATOM 886 N N . VAL A 1 109 ? 7.524 -3.110 -4.954 1.00 93.31 109 VAL A N 1
ATOM 887 C CA . VAL A 1 109 ? 8.952 -2.775 -5.101 1.00 93.31 109 VAL A CA 1
ATOM 888 C C . VAL A 1 109 ? 9.691 -3.933 -5.767 1.00 93.31 109 VAL A C 1
ATOM 890 O O . VAL A 1 109 ? 10.410 -3.715 -6.736 1.00 93.31 109 VAL A O 1
ATOM 893 N N . TYR A 1 110 ? 9.475 -5.160 -5.292 1.00 93.44 110 TYR A N 1
ATOM 894 C CA . TYR A 1 110 ? 10.092 -6.366 -5.839 1.00 93.44 110 TYR A CA 1
ATOM 895 C C . TYR A 1 110 ? 9.837 -6.503 -7.343 1.00 93.44 110 TYR A C 1
ATOM 897 O O . TYR A 1 110 ? 10.783 -6.655 -8.114 1.00 93.44 110 TYR A O 1
ATOM 905 N N . MET A 1 111 ? 8.578 -6.390 -7.773 1.00 92.88 111 MET A N 1
ATOM 906 C CA . MET A 1 111 ? 8.206 -6.653 -9.163 1.00 92.88 111 MET A CA 1
ATOM 907 C C . MET A 1 111 ? 8.737 -5.626 -10.159 1.00 92.88 111 MET A C 1
ATOM 909 O O . MET A 1 111 ? 8.835 -5.933 -11.342 1.00 92.88 111 MET A O 1
ATOM 913 N N . GLN A 1 112 ? 9.105 -4.430 -9.695 1.00 91.44 112 GLN A N 1
ATOM 914 C CA . GLN A 1 112 ? 9.678 -3.399 -10.559 1.00 91.44 112 GLN A CA 1
ATOM 915 C C . GLN A 1 112 ? 11.147 -3.665 -10.903 1.00 91.44 112 GLN A C 1
ATOM 917 O O . GLN A 1 112 ? 11.636 -3.129 -11.893 1.00 91.44 112 GLN A O 1
ATOM 922 N N . PHE A 1 113 ? 11.852 -4.477 -10.109 1.00 89.25 113 PHE A N 1
ATOM 923 C CA . PHE A 1 113 ? 13.289 -4.723 -10.286 1.00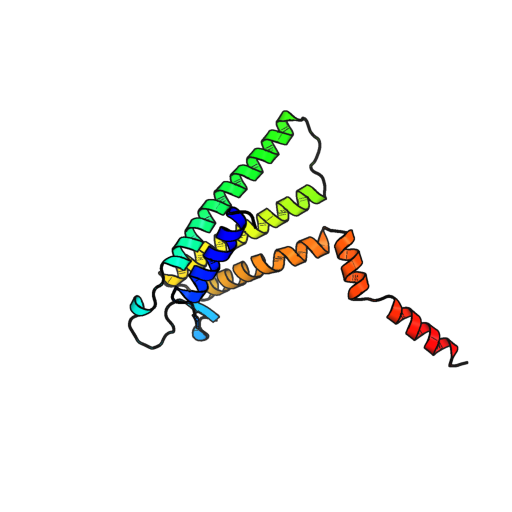 89.25 113 PHE A CA 1
ATOM 924 C C . PHE A 1 113 ? 13.638 -6.189 -10.542 1.00 89.25 113 PHE A C 1
ATOM 926 O O . PHE A 1 113 ? 14.708 -6.477 -11.075 1.00 89.25 113 PHE A O 1
ATOM 933 N N . LEU A 1 114 ? 12.768 -7.120 -10.152 1.00 91.25 114 LEU A N 1
ATOM 934 C CA . LEU A 1 114 ? 13.017 -8.554 -10.226 1.00 91.25 114 LEU A CA 1
ATOM 935 C C . LEU A 1 114 ? 11.912 -9.268 -11.000 1.00 91.25 114 LEU A C 1
ATOM 937 O O . LEU A 1 114 ? 10.739 -8.880 -10.981 1.00 91.25 114 LEU A O 1
ATOM 941 N N . TYR A 1 115 ? 12.297 -10.364 -11.658 1.00 91.50 115 TYR A N 1
ATOM 942 C CA . TYR A 1 115 ? 11.350 -11.225 -12.355 1.00 91.50 115 TYR A CA 1
ATOM 943 C C . TYR A 1 115 ? 10.255 -11.698 -11.396 1.00 91.50 115 TYR A C 1
ATOM 945 O O . TYR A 1 115 ? 10.532 -12.261 -10.339 1.00 91.50 115 TYR A O 1
ATOM 953 N N . SER A 1 116 ? 9.003 -11.488 -11.797 1.00 92.31 116 SER A N 1
ATOM 954 C CA . SER A 1 116 ? 7.835 -11.797 -10.980 1.00 92.31 116 SER A CA 1
ATOM 955 C C . SER A 1 116 ? 6.911 -12.771 -11.703 1.00 92.31 116 SER A C 1
ATOM 957 O O . SER A 1 116 ? 6.337 -12.406 -12.735 1.00 92.31 116 SER A O 1
ATOM 959 N N . PRO A 1 117 ? 6.718 -13.993 -11.177 1.00 94.12 117 PRO A N 1
ATOM 960 C CA . PRO A 1 117 ? 5.767 -14.935 -11.750 1.00 94.12 117 PRO A CA 1
ATOM 961 C C . PRO A 1 117 ? 4.327 -14.427 -11.583 1.00 94.12 117 PRO A C 1
ATOM 963 O O . PRO A 1 117 ? 4.022 -13.624 -10.699 1.00 94.12 117 PRO A O 1
ATOM 966 N N . GLN A 1 118 ? 3.411 -14.928 -12.415 1.00 93.88 118 GLN A N 1
ATOM 967 C CA . GLN A 1 118 ? 2.023 -14.455 -12.460 1.00 93.88 118 GLN A CA 1
ATOM 968 C C . GLN A 1 118 ? 1.310 -14.519 -11.103 1.00 93.88 118 GLN A C 1
ATOM 970 O O . GLN A 1 118 ? 0.629 -13.565 -10.735 1.00 93.88 118 GLN A O 1
ATOM 975 N N . TRP A 1 119 ? 1.493 -15.603 -10.343 1.00 94.69 119 TRP A N 1
ATOM 976 C CA . TRP A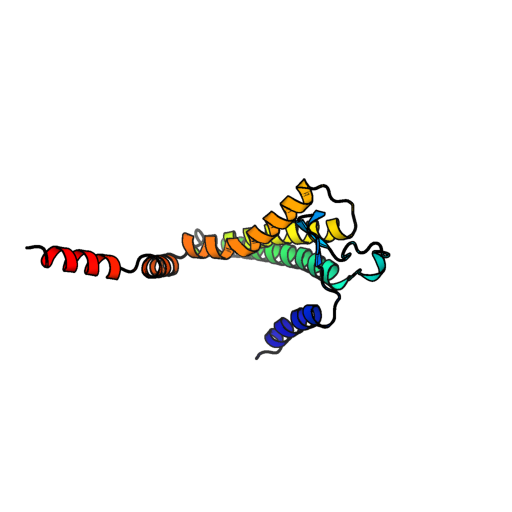 1 119 ? 0.856 -15.759 -9.033 1.00 94.69 119 TRP A CA 1
ATOM 977 C C . TRP A 1 119 ? 1.268 -14.648 -8.056 1.00 94.69 119 TRP A C 1
ATOM 979 O O . TRP A 1 119 ? 0.435 -14.167 -7.295 1.00 94.69 119 TRP A O 1
ATOM 989 N N . LEU A 1 120 ? 2.525 -14.191 -8.117 1.00 94.94 120 LEU A N 1
ATOM 990 C CA . LEU A 1 120 ? 3.046 -13.154 -7.229 1.00 94.94 120 LEU A CA 1
ATOM 991 C C . LEU A 1 120 ? 2.402 -11.798 -7.531 1.00 94.94 120 LEU A C 1
ATOM 993 O O . LEU A 1 120 ? 2.000 -11.085 -6.613 1.00 94.94 120 LEU A O 1
ATOM 997 N N . ARG A 1 121 ? 2.241 -11.474 -8.820 1.00 94.69 121 ARG A N 1
ATOM 998 C CA . ARG A 1 121 ? 1.553 -10.250 -9.262 1.00 94.69 121 ARG A CA 1
ATOM 999 C C . ARG A 1 121 ? 0.089 -10.244 -8.834 1.00 94.69 121 ARG A C 1
ATOM 1001 O O . ARG A 1 121 ? -0.393 -9.245 -8.319 1.00 94.69 121 ARG A O 1
ATOM 1008 N N . VAL A 1 122 ? -0.599 -11.379 -8.968 1.00 94.75 122 VAL A N 1
ATOM 1009 C CA . VAL A 1 122 ? -1.992 -11.523 -8.513 1.00 94.75 122 VAL A CA 1
ATOM 1010 C C . VAL A 1 122 ? -2.102 -11.303 -7.002 1.00 94.75 122 VAL A C 1
ATOM 1012 O O . VAL A 1 122 ? -3.002 -10.599 -6.553 1.00 94.75 122 VAL A O 1
ATOM 1015 N N . VAL A 1 123 ? -1.171 -11.844 -6.210 1.00 94.25 123 VAL A N 1
ATOM 1016 C CA . VAL A 1 123 ? -1.132 -11.599 -4.759 1.00 94.25 123 VAL A CA 1
ATOM 1017 C C . VAL A 1 123 ? -0.921 -10.114 -4.446 1.00 94.25 123 VAL A C 1
ATOM 1019 O O . VAL A 1 123 ? -1.583 -9.598 -3.546 1.00 94.25 123 VAL A O 1
ATOM 1022 N N . ALA A 1 124 ? -0.056 -9.415 -5.189 1.00 94.25 124 ALA A N 1
ATOM 1023 C CA . ALA A 1 124 ? 0.160 -7.978 -5.017 1.00 94.25 124 ALA A CA 1
ATOM 1024 C C . ALA A 1 124 ? -1.123 -7.168 -5.281 1.00 94.25 124 ALA A C 1
ATOM 1026 O O . ALA A 1 124 ? -1.511 -6.341 -4.455 1.00 94.25 124 ALA A O 1
ATOM 1027 N N . GLU A 1 125 ? -1.828 -7.457 -6.377 1.00 93.44 125 GLU A N 1
ATOM 1028 C CA . GLU A 1 125 ? -3.089 -6.790 -6.727 1.00 93.44 125 GLU A CA 1
ATOM 1029 C C . GLU A 1 125 ? -4.206 -7.088 -5.710 1.00 93.44 125 GLU A C 1
ATOM 1031 O O . GLU A 1 125 ? -4.915 -6.180 -5.270 1.00 93.44 125 GLU A O 1
ATOM 1036 N N . ILE A 1 126 ? -4.345 -8.344 -5.265 1.00 92.81 126 ILE A N 1
ATOM 1037 C CA . ILE A 1 126 ? -5.313 -8.721 -4.219 1.00 92.81 126 ILE A CA 1
ATOM 1038 C C . ILE A 1 126 ? -4.986 -8.010 -2.903 1.00 92.81 126 ILE A C 1
ATOM 1040 O O . ILE A 1 126 ? -5.891 -7.517 -2.224 1.00 92.81 126 ILE A O 1
ATOM 1044 N N . GLY A 1 127 ? -3.706 -7.942 -2.534 1.00 91.94 127 GLY A N 1
ATOM 1045 C CA . GLY A 1 127 ? -3.247 -7.224 -1.350 1.00 91.94 127 GLY A CA 1
ATOM 1046 C C . GLY A 1 127 ? -3.635 -5.749 -1.412 1.00 91.94 127 GLY A C 1
ATOM 1047 O O . GLY A 1 127 ? -4.235 -5.230 -0.464 1.00 91.94 127 GLY A O 1
ATOM 1048 N N . TRP A 1 128 ? -3.399 -5.102 -2.554 1.00 89.75 128 TRP A N 1
ATOM 1049 C CA . TRP A 1 128 ? -3.770 -3.708 -2.775 1.00 89.75 128 TRP A CA 1
ATOM 1050 C C . TRP A 1 128 ? -5.282 -3.475 -2.642 1.00 89.75 128 TRP A C 1
ATOM 1052 O O . TRP A 1 128 ? -5.704 -2.595 -1.884 1.00 89.75 128 TRP A O 1
ATOM 1062 N N . GLN A 1 129 ? -6.101 -4.310 -3.289 1.00 91.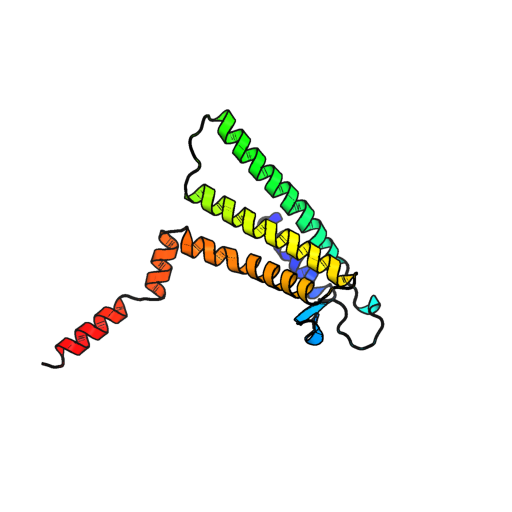12 129 GLN A N 1
ATOM 1063 C CA . GLN A 1 129 ? -7.566 -4.244 -3.200 1.00 91.12 129 GLN A CA 1
ATOM 1064 C C . GLN A 1 129 ? -8.085 -4.517 -1.783 1.00 91.12 129 GLN A C 1
ATOM 1066 O O . GLN A 1 129 ? -9.029 -3.879 -1.314 1.00 91.12 129 GLN A O 1
ATOM 1071 N N . THR A 1 130 ? -7.456 -5.442 -1.060 1.00 88.19 130 THR A N 1
ATOM 1072 C CA . THR A 1 130 ? -7.832 -5.762 0.323 1.00 88.19 130 THR A CA 1
ATOM 1073 C C . THR A 1 130 ? -7.601 -4.559 1.237 1.00 88.19 130 THR A C 1
ATOM 1075 O O . THR A 1 130 ? -8.446 -4.249 2.080 1.00 88.19 130 THR A O 1
ATOM 1078 N N . CYS A 1 131 ? -6.504 -3.821 1.042 1.00 86.69 131 CYS A N 1
ATOM 1079 C CA . CYS A 1 131 ? -6.222 -2.607 1.810 1.00 86.69 131 CYS A CA 1
ATOM 1080 C C . CYS A 1 131 ? -7.304 -1.545 1.612 1.00 86.69 131 CYS A C 1
ATOM 1082 O O . CYS A 1 131 ? -7.809 -0.996 2.591 1.00 86.69 131 CYS A O 1
ATOM 1084 N N . THR A 1 132 ? -7.680 -1.278 0.361 1.00 83.56 132 THR A N 1
ATOM 1085 C CA . THR A 1 132 ? -8.668 -0.245 0.024 1.00 83.56 132 THR A CA 1
ATOM 1086 C C . THR A 1 132 ? -10.089 -0.654 0.423 1.00 83.56 132 THR A C 1
ATOM 1088 O O . THR A 1 132 ? -10.842 0.170 0.942 1.00 83.56 132 THR A O 1
ATOM 1091 N N . GLY A 1 133 ? -10.450 -1.933 0.275 1.00 84.12 133 GLY A N 1
ATOM 1092 C CA . GLY A 1 133 ? -11.782 -2.451 0.605 1.00 84.12 133 GLY A CA 1
ATOM 1093 C C . GLY A 1 133 ? -12.031 -2.718 2.096 1.00 84.12 133 GLY A C 1
ATOM 1094 O O . GLY A 1 133 ? -13.172 -2.640 2.563 1.00 84.12 133 GLY A O 1
ATOM 1095 N N . SER A 1 134 ? -10.988 -3.008 2.877 1.00 80.44 134 SER A N 1
ATOM 1096 C CA . SER A 1 134 ? -11.126 -3.412 4.289 1.00 80.44 134 SER A CA 1
ATOM 1097 C C . SER A 1 134 ? -11.767 -2.346 5.186 1.00 80.44 134 SER A C 1
ATOM 1099 O O . SER A 1 134 ? -12.491 -2.690 6.126 1.00 80.44 134 SER A O 1
ATOM 1101 N N . ALA A 1 135 ? -11.577 -1.057 4.881 1.00 74.81 135 ALA A N 1
ATOM 1102 C CA . ALA A 1 135 ? -12.219 0.029 5.617 1.00 74.81 135 ALA A CA 1
ATOM 1103 C C . ALA A 1 135 ? -13.752 -0.061 5.534 1.00 74.81 135 ALA A C 1
ATOM 1105 O O . ALA A 1 135 ? -14.435 0.025 6.557 1.00 74.81 135 ALA A O 1
ATOM 1106 N N . CYS A 1 136 ? -14.291 -0.325 4.341 1.00 78.75 136 CYS A N 1
ATOM 1107 C CA . CYS A 1 136 ? -15.725 -0.507 4.124 1.00 78.75 136 CYS A CA 1
ATOM 1108 C C . CYS A 1 136 ? -16.260 -1.713 4.903 1.00 78.75 136 CYS A C 1
ATOM 1110 O O . CYS A 1 136 ? -17.276 -1.600 5.592 1.00 78.75 136 CYS A O 1
ATOM 1112 N N . VAL A 1 137 ? -15.553 -2.847 4.852 1.00 76.88 137 VAL A N 1
ATOM 1113 C CA . VAL A 1 137 ? -15.947 -4.072 5.567 1.00 76.88 137 VAL A CA 1
ATOM 1114 C C . VAL A 1 137 ? -16.046 -3.812 7.065 1.00 76.88 137 VAL A C 1
ATOM 1116 O O . VAL A 1 137 ? -17.044 -4.173 7.692 1.00 76.88 137 VAL A O 1
ATOM 1119 N N . VAL A 1 138 ? -15.059 -3.139 7.656 1.00 73.75 138 VAL A N 1
ATOM 1120 C CA . VAL A 1 138 ? -15.076 -2.865 9.095 1.00 73.75 138 VAL A CA 1
ATOM 1121 C C . VAL A 1 138 ? -16.157 -1.858 9.475 1.00 73.75 138 VAL A C 1
ATOM 1123 O O . VAL A 1 138 ? -16.896 -2.098 10.436 1.00 73.75 138 VAL A O 1
ATOM 1126 N N . TYR A 1 139 ? -16.312 -0.764 8.730 1.00 73.38 139 TYR A N 1
ATOM 1127 C CA . TYR A 1 139 ? -17.352 0.218 9.039 1.00 73.38 139 TYR A CA 1
ATOM 1128 C C . TYR A 1 139 ? -18.756 -0.385 8.958 1.00 73.38 139 TYR A C 1
ATOM 1130 O O . TYR A 1 139 ? -19.585 -0.124 9.835 1.00 73.38 139 TYR A O 1
ATOM 1138 N N . LEU A 1 140 ? -19.008 -1.242 7.966 1.00 75.50 140 LEU A N 1
ATOM 1139 C CA . LEU A 1 140 ? -20.294 -1.913 7.797 1.00 75.50 140 LEU A CA 1
ATOM 1140 C C . LEU A 1 140 ? -20.534 -3.027 8.818 1.00 75.50 140 LEU A C 1
ATOM 1142 O O . LEU A 1 140 ? -21.685 -3.286 9.153 1.00 75.50 140 LEU A O 1
ATOM 1146 N N . THR A 1 141 ? -19.499 -3.683 9.341 1.00 70.88 141 THR A N 1
ATOM 1147 C CA . THR A 1 141 ? -19.670 -4.810 10.277 1.00 70.88 141 THR A CA 1
ATOM 1148 C C . THR A 1 141 ? -19.651 -4.381 11.743 1.00 70.88 141 THR A C 1
ATOM 1150 O O . THR A 1 141 ? -20.483 -4.856 12.525 1.00 70.88 141 THR A O 1
ATOM 1153 N N . LEU A 1 142 ? -18.753 -3.467 12.123 1.00 67.88 142 LEU A N 1
ATOM 1154 C CA . LEU A 1 142 ? -18.416 -3.173 13.522 1.00 67.88 142 LEU A CA 1
ATOM 1155 C C . LEU A 1 142 ? -19.007 -1.857 14.045 1.00 67.88 142 LEU A C 1
ATOM 1157 O O . LEU A 1 142 ? -19.128 -1.696 15.262 1.00 67.88 142 LEU A O 1
ATOM 1161 N N . ASN A 1 143 ? -19.455 -0.942 13.177 1.00 73.62 143 ASN A N 1
ATOM 1162 C CA . ASN A 1 143 ? -20.151 0.271 13.609 1.00 73.62 143 ASN A CA 1
ATOM 1163 C C . ASN A 1 143 ? -21.672 0.125 13.447 1.00 73.62 143 ASN A C 1
ATOM 1165 O O . ASN A 1 143 ? -22.237 0.342 12.376 1.00 73.62 143 ASN A O 1
ATOM 1169 N N . ARG A 1 144 ? -22.359 -0.211 14.550 1.00 72.12 144 ARG A N 1
ATOM 1170 C CA . ARG A 1 144 ? -23.819 -0.423 14.566 1.00 72.12 144 ARG A CA 1
ATOM 1171 C C . ARG A 1 144 ? -24.601 0.795 14.063 1.00 72.12 144 ARG A C 1
ATOM 1173 O O . ARG A 1 144 ? -25.621 0.608 13.402 1.00 72.12 144 ARG A O 1
ATOM 1180 N N . SER A 1 145 ? -24.144 2.010 14.368 1.00 78.06 145 SER A N 1
ATOM 1181 C CA . SER A 1 145 ? -24.815 3.242 13.941 1.00 78.06 145 SER A CA 1
ATOM 1182 C C . SER A 1 145 ? -24.717 3.416 12.425 1.00 78.06 145 SER A C 1
ATOM 1184 O O . SER A 1 145 ? -25.746 3.476 11.751 1.00 78.06 145 SER A O 1
ATOM 1186 N N . LEU A 1 146 ? -23.494 3.365 11.879 1.00 76.88 146 LEU A N 1
ATOM 1187 C CA . LEU A 1 146 ? -23.253 3.461 10.433 1.00 76.88 146 LEU A CA 1
ATOM 1188 C C . LEU A 1 146 ? -23.967 2.350 9.666 1.00 76.88 146 LEU A C 1
ATOM 1190 O O . LEU A 1 146 ? -24.696 2.637 8.723 1.00 76.88 146 LEU A O 1
ATOM 1194 N N . ARG A 1 147 ? -23.853 1.096 10.116 1.00 83.62 147 ARG A N 1
ATOM 1195 C CA . ARG A 1 147 ? -24.557 -0.039 9.505 1.00 83.62 147 ARG A CA 1
ATOM 1196 C C . ARG A 1 147 ? -26.065 0.190 9.443 1.00 83.62 147 ARG A C 1
ATOM 1198 O O . ARG A 1 147 ? -26.691 -0.092 8.429 1.00 83.62 147 ARG A O 1
ATOM 1205 N N . THR A 1 148 ? -26.657 0.714 10.516 1.00 81.88 148 THR A N 1
ATOM 1206 C CA . THR A 1 148 ? -28.101 0.993 10.565 1.00 81.88 148 THR A CA 1
ATOM 1207 C C . THR A 1 148 ? -28.496 2.084 9.572 1.00 81.88 148 THR A C 1
ATOM 1209 O O . THR A 1 148 ? -29.546 1.970 8.944 1.00 81.88 148 THR A O 1
ATOM 1212 N N . GLN A 1 149 ? -27.672 3.120 9.407 1.00 85.75 149 GLN A N 1
ATOM 1213 C CA . GLN A 1 149 ? -27.923 4.169 8.417 1.00 85.75 149 GLN A CA 1
ATOM 1214 C C . GLN A 1 149 ? -27.775 3.647 6.986 1.00 85.75 149 GLN A C 1
ATOM 1216 O O . GLN A 1 149 ? -28.670 3.862 6.175 1.00 85.75 149 GLN A O 1
ATOM 1221 N N . VAL A 1 150 ? -26.719 2.883 6.695 1.00 85.88 150 VAL A N 1
ATOM 1222 C CA . VAL A 1 150 ? -26.517 2.273 5.372 1.00 85.88 150 VAL A CA 1
ATOM 1223 C C . VAL A 1 150 ? -27.679 1.343 5.018 1.00 85.88 150 VAL A C 1
ATOM 1225 O O . VAL A 1 150 ? -28.225 1.444 3.926 1.00 85.88 150 VAL A O 1
ATOM 1228 N N . ILE A 1 151 ? -28.145 0.508 5.952 1.00 84.50 151 ILE A N 1
ATOM 1229 C CA . ILE A 1 151 ? -29.322 -0.350 5.730 1.00 84.50 151 ILE A CA 1
ATOM 1230 C C . ILE A 1 151 ? -30.573 0.484 5.426 1.00 84.50 151 ILE A C 1
ATOM 1232 O O . ILE A 1 151 ? -31.353 0.098 4.564 1.00 84.50 151 ILE A O 1
ATOM 1236 N N . LYS A 1 152 ? -30.778 1.627 6.094 1.00 85.12 152 LYS A N 1
ATOM 1237 C CA . LYS A 1 152 ? -31.912 2.522 5.800 1.00 85.12 152 LYS A CA 1
ATOM 1238 C C . LYS A 1 152 ? -31.804 3.191 4.427 1.00 85.12 152 LYS A C 1
ATOM 1240 O O . LYS A 1 152 ? -32.842 3.478 3.845 1.00 85.12 152 LYS A O 1
ATOM 1245 N N . MET A 1 153 ? -30.591 3.451 3.935 1.00 86.62 153 MET A N 1
ATOM 1246 C CA . MET A 1 153 ? -30.360 4.015 2.599 1.00 86.62 153 MET A CA 1
ATOM 1247 C C . MET A 1 153 ? -30.561 2.971 1.496 1.00 86.62 153 MET A C 1
ATOM 1249 O O . MET A 1 153 ? -31.190 3.270 0.490 1.00 86.62 153 MET A O 1
ATOM 1253 N N . VAL A 1 154 ? -30.057 1.749 1.696 1.00 87.75 154 VAL A N 1
ATOM 1254 C CA . VAL A 1 154 ? -30.163 0.647 0.720 1.00 87.75 154 VAL A CA 1
ATOM 1255 C C . VAL A 1 154 ? -31.569 0.036 0.712 1.00 87.75 154 VAL A C 1
ATOM 1257 O O . VAL A 1 154 ? -32.087 -0.312 -0.343 1.00 87.75 154 VAL A O 1
ATOM 1260 N N . PHE A 1 155 ? -32.212 -0.060 1.879 1.00 84.25 155 PHE A N 1
ATOM 1261 C C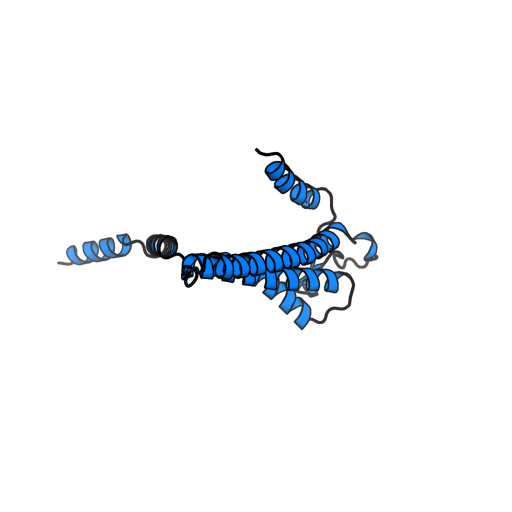A . PHE A 1 155 ? -33.578 -0.565 2.049 1.00 84.25 155 PHE A CA 1
ATOM 1262 C C . PHE A 1 155 ? -34.477 0.503 2.694 1.00 84.25 155 PHE A C 1
ATOM 1264 O O . PHE A 1 155 ? -34.871 0.372 3.864 1.00 84.25 155 PHE A O 1
ATOM 1271 N N . PRO A 1 156 ? -34.813 1.583 1.968 1.00 79.19 156 PRO A N 1
ATOM 1272 C CA . PRO A 1 156 ? -35.654 2.638 2.504 1.00 79.19 156 PRO A CA 1
ATOM 1273 C C . PRO A 1 156 ? -37.041 2.084 2.839 1.00 79.19 156 PRO A C 1
ATOM 1275 O O . PRO A 1 156 ? -37.694 1.404 2.046 1.00 79.19 156 PRO A O 1
ATOM 1278 N N . LYS A 1 157 ? -37.516 2.379 4.057 1.00 64.75 157 LYS A N 1
ATOM 1279 C CA . LYS A 1 157 ? -38.843 1.949 4.533 1.00 64.75 157 LYS A CA 1
ATOM 1280 C C . LYS A 1 157 ? -39.992 2.464 3.647 1.00 64.75 157 LYS A C 1
ATOM 1282 O O . LYS A 1 157 ? -41.082 1.905 3.733 1.00 64.75 157 LYS A O 1
ATOM 1287 N N . SER A 1 158 ? -39.757 3.462 2.787 1.00 55.03 158 SER A N 1
ATOM 1288 C CA . SER A 1 158 ? -40.724 3.951 1.794 1.00 55.03 158 SER A CA 1
ATOM 1289 C C . SER A 1 158 ? -41.177 2.861 0.816 1.00 55.03 158 SER A C 1
ATOM 1291 O O . SER A 1 158 ? -42.355 2.826 0.474 1.00 55.03 158 SER A O 1
ATOM 1293 N N . TRP A 1 159 ? -40.328 1.874 0.499 1.00 50.66 159 TRP A N 1
ATOM 1294 C CA . TRP A 1 159 ? -40.708 0.738 -0.359 1.00 50.66 159 TRP A CA 1
ATOM 1295 C C . TRP A 1 159 ? -41.780 -0.168 0.279 1.00 50.66 159 TRP A C 1
ATOM 1297 O O . TRP A 1 159 ? -42.498 -0.896 -0.407 1.00 50.66 159 TRP A O 1
ATOM 1307 N N . LYS A 1 160 ? -41.921 -0.135 1.614 1.00 49.44 160 LYS A N 1
ATOM 1308 C CA . LYS A 1 160 ? -42.983 -0.858 2.338 1.00 49.44 160 LYS A CA 1
ATOM 1309 C C . LYS A 1 160 ? -44.290 -0.069 2.448 1.00 49.44 160 LYS A C 1
ATOM 1311 O O . LYS A 1 160 ? -45.304 -0.681 2.773 1.00 49.44 160 LYS A O 1
ATOM 1316 N N . ILE A 1 161 ? -44.273 1.246 2.227 1.00 50.75 161 ILE A N 1
ATOM 1317 C CA . ILE A 1 161 ? -45.479 2.086 2.273 1.00 50.75 161 ILE A CA 1
ATOM 1318 C C . ILE A 1 161 ? -46.161 2.066 0.904 1.00 50.75 161 ILE A C 1
ATOM 1320 O O . ILE A 1 161 ? -47.363 1.835 0.848 1.00 50.75 161 ILE A O 1
ATOM 1324 N N . GLU A 1 162 ? -45.402 2.151 -0.189 1.00 48.34 162 GLU A N 1
ATOM 1325 C CA . GLU A 1 162 ? -45.954 2.088 -1.551 1.00 48.34 162 GLU A CA 1
ATOM 1326 C C . GLU A 1 162 ? -46.660 0.749 -1.827 1.00 48.34 162 GLU A C 1
ATOM 1328 O O . GLU A 1 162 ? -47.812 0.733 -2.245 1.00 48.34 162 GLU A O 1
ATOM 1333 N N . LYS A 1 163 ? -46.072 -0.384 -1.410 1.00 45.72 163 LYS A N 1
ATOM 1334 C CA . LYS A 1 163 ? -46.742 -1.698 -1.496 1.00 45.72 163 LYS A CA 1
ATOM 1335 C C . LYS A 1 163 ? -47.983 -1.843 -0.605 1.00 45.72 163 LYS A C 1
ATOM 1337 O O . LYS A 1 163 ? -48.799 -2.720 -0.865 1.00 45.72 163 LYS A O 1
ATOM 1342 N N . ARG A 1 164 ? -48.129 -1.028 0.447 1.00 45.78 164 ARG A N 1
ATOM 1343 C CA . ARG A 1 164 ? -49.300 -1.067 1.339 1.00 45.78 164 ARG A CA 1
ATOM 1344 C C . ARG A 1 164 ? -50.426 -0.170 0.822 1.00 45.78 164 ARG A C 1
ATOM 1346 O O . ARG A 1 164 ? -51.584 -0.530 0.969 1.00 45.78 164 ARG A O 1
ATOM 1353 N N . VAL A 1 165 ? -50.089 0.943 0.171 1.00 50.94 165 VAL A N 1
ATOM 1354 C CA . VAL A 1 165 ? -51.061 1.821 -0.494 1.00 50.94 165 VAL A CA 1
ATOM 1355 C C . VAL A 1 165 ? -51.618 1.141 -1.752 1.00 50.94 165 VAL A C 1
ATOM 1357 O O . VAL A 1 165 ? -52.831 1.091 -1.913 1.00 50.94 165 VAL A O 1
ATOM 1360 N N . SER A 1 166 ? -50.787 0.488 -2.573 1.00 50.38 166 SER A N 1
ATOM 1361 C CA . SER A 1 166 ? -51.266 -0.231 -3.769 1.00 50.38 166 SER A CA 1
ATOM 1362 C C . SER A 1 166 ? -52.165 -1.444 -3.477 1.00 50.38 166 SER A C 1
ATOM 1364 O O . SER A 1 166 ? -52.912 -1.847 -4.356 1.00 50.38 166 SER A O 1
ATOM 1366 N N . GLN A 1 167 ? -52.126 -2.026 -2.270 1.00 47.75 167 GLN A N 1
ATOM 1367 C CA . GLN A 1 167 ? -53.044 -3.108 -1.869 1.00 47.75 167 GLN A CA 1
ATOM 1368 C C . GLN A 1 167 ? -54.373 -2.612 -1.283 1.00 47.75 167 GLN A C 1
ATOM 1370 O O . GLN A 1 167 ? -55.333 -3.372 -1.255 1.00 47.75 167 GLN A O 1
ATOM 1375 N N . VAL A 1 168 ? -54.450 -1.354 -0.837 1.00 49.69 168 VAL A N 1
ATOM 1376 C CA . VAL A 1 168 ? -55.699 -0.744 -0.340 1.00 49.69 168 VAL A CA 1
ATOM 1377 C C . VAL A 1 168 ? -56.566 -0.217 -1.493 1.00 49.69 168 VAL A C 1
ATOM 1379 O O . VAL A 1 168 ? -57.771 -0.103 -1.334 1.00 49.69 168 VAL A O 1
ATOM 1382 N N . PHE A 1 169 ? -55.983 0.034 -2.671 1.00 46.97 169 PHE A N 1
ATOM 1383 C CA . PHE A 1 169 ? -56.700 0.474 -3.878 1.00 46.97 169 PHE A CA 1
ATOM 1384 C C . PHE A 1 169 ? -57.141 -0.673 -4.819 1.00 46.97 169 PHE A C 1
ATOM 1386 O O . PHE A 1 169 ? -57.537 -0.407 -5.950 1.00 46.97 169 PHE A O 1
ATOM 1393 N N . ILE A 1 170 ? -57.062 -1.941 -4.383 1.00 48.28 170 ILE A N 1
ATOM 1394 C CA . ILE A 1 170 ? -57.548 -3.131 -5.127 1.00 48.28 170 ILE A CA 1
ATOM 1395 C C . ILE A 1 170 ? -58.696 -3.825 -4.352 1.00 48.28 170 ILE A C 1
ATOM 1397 O O . ILE A 1 170 ? -58.844 -5.044 -4.368 1.00 48.28 170 ILE A O 1
ATOM 1401 N N . ILE A 1 171 ? -59.514 -3.048 -3.641 1.00 42.81 171 ILE A N 1
ATOM 1402 C CA . ILE A 1 171 ? -60.812 -3.466 -3.081 1.00 42.81 171 ILE A CA 1
ATOM 1403 C C . ILE A 1 171 ? -61.829 -2.411 -3.501 1.00 42.81 171 ILE A C 1
ATOM 1405 O O . ILE A 1 171 ? -62.933 -2.808 -3.926 1.00 42.81 171 ILE A O 1
#

Radius of gyration: 23.3 Å; chains: 1; bounding box: 77×40×63 Å